Protein AF-A0A847XBE2-F1 (afdb_monomer_lite)

Secondary structure (DSSP, 8-state):
-TTTTT--HHHHHH---------HHHHHHHHHHHHTTT---HHHHHHHHHHTT----HHHHHHTTT---GGGG--

Sequence (75 aa):
MCKILNISRSHYYNYKEKIENKNPLTNKVINIFRDNKKTYGTRRIKAKLEEKGYTVSRRRIMAEEGLVSSYTKGV

Radius of gyration: 18.58 Å; chains: 1; bounding box: 35×23×55 Å

Structure (mmCIF, N/CA/C/O backbone):
data_AF-A0A847XBE2-F1
#
_entry.id   AF-A0A847XBE2-F1
#
loop_
_atom_site.group_PDB
_atom_site.id
_atom_site.type_symbol
_atom_sit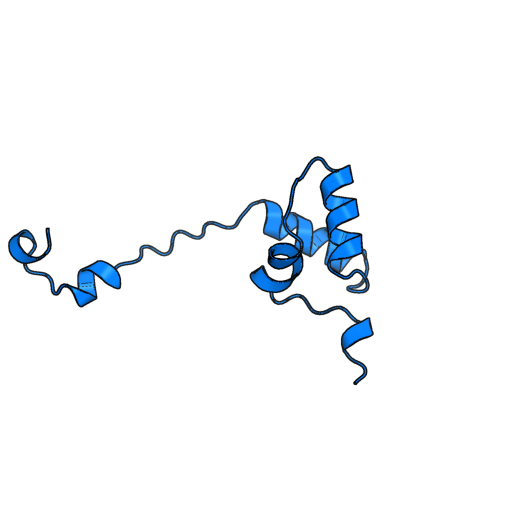e.label_atom_id
_atom_site.label_alt_id
_atom_site.label_comp_id
_atom_site.label_asym_id
_atom_site.label_entity_id
_atom_site.label_seq_id
_atom_site.pdbx_PDB_ins_code
_atom_site.Cartn_x
_atom_site.Cartn_y
_atom_site.Cartn_z
_atom_site.occupancy
_atom_site.B_iso_or_equiv
_atom_site.auth_seq_id
_atom_site.auth_comp_id
_atom_site.auth_asym_id
_atom_site.auth_atom_id
_atom_site.pdbx_PDB_model_num
ATOM 1 N N . MET A 1 1 ? 14.257 6.337 -34.865 1.00 73.75 1 MET A N 1
ATOM 2 C CA . MET A 1 1 ? 13.932 7.221 -33.725 1.00 73.75 1 MET A CA 1
ATOM 3 C C . MET A 1 1 ? 15.109 8.136 -33.370 1.00 73.75 1 MET A C 1
ATOM 5 O O . MET A 1 1 ? 15.172 9.213 -33.936 1.00 73.75 1 MET A O 1
ATOM 9 N N . CYS A 1 2 ? 16.097 7.718 -32.562 1.00 85.12 2 CYS A N 1
ATOM 10 C CA . CYS A 1 2 ? 17.131 8.627 -32.025 1.00 85.12 2 CYS A CA 1
ATOM 11 C C . CYS A 1 2 ? 18.041 9.292 -33.077 1.00 85.12 2 CYS A C 1
ATOM 13 O O . CYS A 1 2 ? 18.316 10.477 -32.962 1.00 85.12 2 CYS A O 1
ATOM 15 N N . LYS A 1 3 ? 18.457 8.564 -34.129 1.00 84.88 3 LYS A N 1
ATOM 16 C CA . LYS A 1 3 ? 19.259 9.125 -35.241 1.00 84.88 3 LYS A CA 1
ATOM 17 C C . LYS A 1 3 ? 18.491 10.143 -36.092 1.00 84.88 3 LYS A C 1
ATOM 19 O O . LYS A 1 3 ? 19.082 11.077 -36.600 1.00 84.88 3 LYS A O 1
ATOM 24 N N . ILE A 1 4 ? 17.183 9.938 -36.241 1.00 91.56 4 ILE A N 1
ATOM 25 C CA . ILE A 1 4 ? 16.304 10.804 -37.042 1.00 91.56 4 ILE A CA 1
ATOM 26 C C . ILE A 1 4 ? 15.995 12.090 -36.262 1.00 91.56 4 ILE A C 1
ATOM 28 O O . ILE A 1 4 ? 15.967 13.167 -36.834 1.00 91.56 4 ILE A O 1
ATOM 32 N N . LEU A 1 5 ? 15.814 11.966 -34.944 1.00 86.25 5 LEU A N 1
ATOM 33 C CA . LEU A 1 5 ? 15.515 13.069 -34.025 1.00 86.25 5 LEU A CA 1
ATOM 34 C C . LEU A 1 5 ? 16.773 13.777 -33.483 1.00 86.25 5 LEU A C 1
ATOM 36 O O . LEU A 1 5 ? 16.652 14.666 -32.651 1.00 86.25 5 LEU A O 1
ATOM 40 N N . ASN A 1 6 ? 17.968 13.359 -33.912 1.00 88.56 6 ASN A N 1
ATOM 41 C CA . ASN A 1 6 ? 19.270 13.861 -33.459 1.00 88.56 6 ASN A CA 1
ATOM 42 C C . ASN A 1 6 ? 19.446 13.927 -31.923 1.00 88.56 6 ASN A C 1
ATOM 44 O O . ASN A 1 6 ? 20.038 14.860 -31.386 1.00 88.56 6 ASN A O 1
ATOM 48 N N . ILE A 1 7 ? 18.934 12.922 -31.205 1.00 89.31 7 ILE A N 1
ATOM 49 C CA . ILE A 1 7 ? 19.071 12.798 -29.746 1.00 89.31 7 ILE A CA 1
ATOM 50 C C . ILE A 1 7 ? 19.949 11.607 -29.373 1.00 89.31 7 ILE A C 1
ATOM 52 O O . ILE A 1 7 ? 19.983 10.581 -30.062 1.00 89.31 7 ILE A O 1
ATOM 56 N N . SER A 1 8 ? 20.629 11.704 -28.229 1.00 90.06 8 SER A N 1
ATOM 57 C CA . SER A 1 8 ? 21.394 10.579 -27.699 1.00 90.06 8 SER A CA 1
ATOM 58 C C . SER A 1 8 ? 20.465 9.445 -27.248 1.00 90.06 8 SER A C 1
ATOM 60 O O . SER A 1 8 ? 19.328 9.649 -26.810 1.00 90.06 8 SER A O 1
ATOM 62 N N . ARG A 1 9 ? 20.957 8.204 -27.339 1.00 84.69 9 ARG A N 1
ATOM 63 C CA . ARG A 1 9 ? 20.202 7.019 -26.902 1.00 84.69 9 ARG A CA 1
ATOM 64 C C . ARG A 1 9 ? 19.893 7.074 -25.404 1.00 84.69 9 ARG A C 1
ATOM 66 O O . ARG A 1 9 ? 18.806 6.678 -24.998 1.00 84.69 9 ARG A O 1
ATOM 73 N N . SER A 1 10 ? 20.816 7.605 -24.602 1.00 87.31 10 SER A N 1
ATOM 74 C CA . SER A 1 10 ? 20.597 7.834 -23.173 1.00 87.31 10 SER A CA 1
ATOM 75 C C . SER A 1 10 ? 19.494 8.858 -22.935 1.00 87.31 10 SER A C 1
ATOM 77 O O . SER A 1 10 ? 18.655 8.625 -22.074 1.00 87.31 10 SER A O 1
ATOM 79 N N . HIS A 1 11 ? 19.434 9.944 -23.709 1.00 86.50 11 HIS A N 1
ATOM 80 C CA . HIS A 1 11 ? 18.358 10.924 -23.592 1.00 86.50 11 HIS A CA 1
ATOM 81 C C . HIS A 1 11 ? 16.994 10.295 -23.892 1.00 86.50 11 HIS A C 1
ATOM 83 O O . HIS A 1 11 ? 16.071 10.483 -23.117 1.00 86.50 11 HIS A O 1
ATOM 89 N N . TYR A 1 12 ? 16.887 9.456 -24.926 1.00 84.94 12 TYR A N 1
ATOM 90 C CA . TYR A 1 12 ? 15.643 8.744 -25.244 1.00 84.94 12 TYR A CA 1
ATOM 91 C C . TYR A 1 12 ? 15.140 7.839 -24.104 1.00 84.94 12 TYR A C 1
ATOM 93 O O . TYR A 1 12 ? 13.957 7.858 -23.791 1.00 84.94 12 TYR A O 1
ATOM 101 N N . TYR A 1 13 ? 16.018 7.065 -23.454 1.00 83.62 13 TYR A N 1
ATOM 102 C CA . TYR A 1 13 ? 15.602 6.206 -22.332 1.00 83.62 13 TYR A CA 1
ATOM 103 C C . TYR A 1 13 ? 15.405 6.966 -21.013 1.00 83.62 13 TYR A C 1
ATOM 105 O O . TYR A 1 13 ? 14.630 6.526 -20.165 1.00 83.62 13 TYR A O 1
ATOM 113 N N . ASN A 1 14 ? 16.099 8.092 -20.830 1.00 80.81 14 ASN A N 1
ATOM 114 C CA . ASN A 1 14 ? 15.911 8.977 -19.679 1.00 80.81 14 ASN A CA 1
ATOM 115 C C . ASN A 1 14 ? 14.725 9.928 -19.851 1.00 80.81 14 ASN A C 1
ATOM 117 O O . ASN A 1 14 ? 14.259 10.496 -18.864 1.00 80.81 14 ASN A O 1
ATOM 121 N N . TYR A 1 15 ? 14.222 10.086 -21.075 1.00 80.19 15 TYR A N 1
ATOM 122 C CA . TYR A 1 15 ? 12.994 10.801 -21.369 1.00 80.19 15 TYR A CA 1
ATOM 123 C C . TYR A 1 15 ? 11.813 9.978 -20.849 1.00 80.19 15 TYR A C 1
ATOM 125 O O . TYR A 1 15 ? 11.164 9.213 -21.556 1.00 80.19 15 TYR A O 1
ATOM 133 N N . LYS A 1 16 ? 11.576 10.093 -19.545 1.00 67.31 16 LYS A N 1
ATOM 134 C CA . LYS A 1 16 ? 10.322 9.719 -18.915 1.00 67.31 16 LYS A CA 1
ATOM 135 C C . LYS A 1 16 ? 9.544 11.001 -18.707 1.00 67.31 16 LYS A C 1
ATOM 137 O O . LYS A 1 16 ? 9.897 11.798 -17.839 1.00 67.31 16 LYS A O 1
ATOM 142 N N . GLU A 1 17 ? 8.447 11.167 -19.432 1.00 65.50 17 GLU A N 1
ATOM 143 C CA . GLU A 1 17 ? 7.355 11.944 -18.865 1.00 65.50 17 GLU A CA 1
ATOM 144 C C . GLU A 1 17 ? 7.011 11.293 -17.520 1.00 65.50 17 GLU A C 1
ATOM 146 O O . GLU A 1 17 ? 6.828 10.072 -17.435 1.00 65.50 17 GLU A O 1
ATOM 151 N N . LYS A 1 18 ? 7.016 12.075 -16.434 1.00 59.38 18 LYS A N 1
ATOM 152 C CA . LYS A 1 18 ? 6.538 11.602 -15.133 1.00 59.38 18 LYS A CA 1
ATOM 153 C C . LYS A 1 18 ? 5.035 11.389 -15.256 1.00 59.38 18 LYS A C 1
ATOM 155 O O . LYS A 1 18 ? 4.246 12.239 -14.865 1.00 59.38 18 LYS A O 1
ATOM 160 N N . ILE A 1 19 ? 4.634 10.249 -15.803 1.00 60.34 19 ILE A N 1
ATOM 161 C CA . ILE A 1 19 ? 3.263 9.793 -15.679 1.00 60.34 19 ILE A CA 1
ATOM 162 C C . ILE A 1 19 ? 3.125 9.413 -14.208 1.00 60.34 19 ILE A C 1
ATOM 164 O O . ILE A 1 19 ? 3.584 8.349 -13.782 1.00 60.34 19 ILE A O 1
ATOM 168 N N . GLU A 1 20 ? 2.554 10.317 -13.412 1.00 59.09 20 GLU A N 1
ATOM 169 C CA . GLU A 1 20 ? 2.061 9.999 -12.078 1.00 59.09 2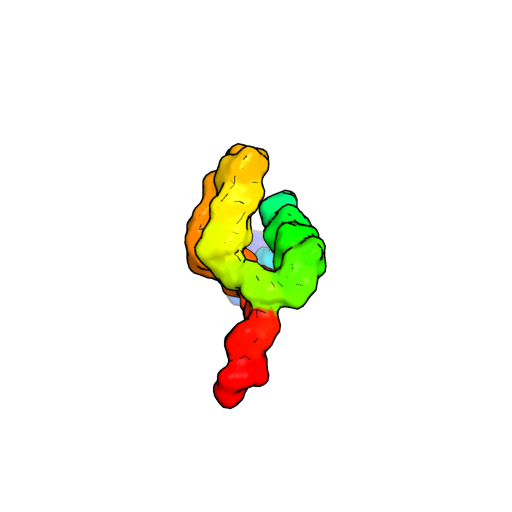0 GLU A CA 1
ATOM 170 C C . GLU A 1 20 ? 0.903 9.011 -12.237 1.00 59.09 20 GLU A C 1
ATOM 172 O O . GLU A 1 20 ? -0.269 9.358 -12.117 1.00 59.09 20 GLU A O 1
ATOM 177 N N . ASN A 1 21 ? 1.227 7.748 -12.512 1.00 57.12 21 ASN A N 1
ATOM 178 C CA . ASN A 1 21 ? 0.303 6.636 -12.371 1.00 57.12 21 ASN A CA 1
ATOM 179 C C . ASN A 1 21 ? 0.081 6.420 -10.871 1.00 57.12 21 ASN A C 1
ATOM 181 O O . ASN A 1 21 ? 0.521 5.422 -10.301 1.00 57.12 21 ASN A O 1
ATOM 185 N N . LYS A 1 22 ? -0.560 7.392 -10.208 1.00 59.06 22 LYS A N 1
ATOM 186 C CA . LYS A 1 22 ? -1.100 7.224 -8.863 1.00 59.06 22 LYS A CA 1
ATOM 187 C C . LYS A 1 22 ? -2.145 6.135 -8.976 1.00 59.06 22 LYS A C 1
ATOM 189 O O . LYS A 1 22 ? -3.274 6.370 -9.401 1.00 59.06 22 LYS A O 1
ATOM 194 N N . ASN A 1 23 ? -1.728 4.918 -8.653 1.00 70.75 23 ASN A N 1
ATOM 195 C CA . ASN A 1 23 ? -2.607 3.774 -8.648 1.00 70.75 23 ASN A CA 1
ATOM 196 C C . ASN A 1 23 ? -3.767 4.118 -7.697 1.00 70.75 23 ASN A C 1
ATOM 198 O O . ASN A 1 23 ? -3.513 4.418 -6.529 1.00 70.75 23 ASN A O 1
ATOM 202 N N . PRO A 1 24 ? -5.037 4.107 -8.133 1.00 72.31 24 PRO A N 1
ATOM 203 C CA . PRO A 1 24 ? -6.169 4.455 -7.264 1.00 72.31 24 PRO A CA 1
ATOM 204 C C . PRO A 1 24 ? -6.244 3.574 -6.003 1.00 72.31 24 PRO A C 1
ATOM 206 O O . PRO A 1 24 ? -6.903 3.912 -5.017 1.00 72.31 24 PRO A O 1
ATOM 209 N N . LEU A 1 25 ? -5.551 2.437 -6.027 1.00 81.19 25 LEU A N 1
ATOM 210 C CA . LEU A 1 25 ? -5.361 1.533 -4.910 1.00 81.19 25 LEU A CA 1
ATOM 211 C C . LEU A 1 25 ? -4.448 2.092 -3.800 1.00 81.19 25 LEU A C 1
ATOM 213 O O . LEU A 1 25 ? -4.719 1.841 -2.626 1.00 81.19 25 LEU A O 1
ATOM 217 N N . THR A 1 26 ? -3.425 2.880 -4.146 1.00 83.38 26 THR A N 1
ATOM 218 C CA . THR A 1 26 ? -2.477 3.507 -3.206 1.00 83.38 26 THR A CA 1
ATOM 219 C C . THR A 1 26 ? -3.216 4.294 -2.128 1.00 83.38 26 THR A C 1
ATOM 221 O O . THR A 1 26 ? -3.037 4.065 -0.932 1.00 83.38 26 THR A O 1
ATOM 224 N N . ASN A 1 27 ? -4.137 5.168 -2.540 1.00 86.56 27 ASN A N 1
ATOM 225 C CA . ASN A 1 27 ? -4.890 6.002 -1.606 1.00 86.56 27 ASN A CA 1
ATOM 226 C C . ASN A 1 27 ? -5.749 5.156 -0.653 1.00 86.56 27 ASN A C 1
ATOM 228 O O . ASN A 1 27 ? -5.853 5.459 0.533 1.00 86.56 27 ASN A O 1
ATOM 232 N N . LYS A 1 28 ? -6.323 4.049 -1.142 1.00 89.19 28 LYS A N 1
ATOM 233 C CA . LYS A 1 28 ? -7.136 3.136 -0.321 1.00 89.19 28 LYS A CA 1
ATOM 234 C C . LYS A 1 28 ? -6.294 2.414 0.723 1.00 89.19 28 LYS A C 1
ATOM 236 O O . LYS A 1 28 ? -6.729 2.297 1.867 1.00 89.19 28 LYS A O 1
ATOM 241 N N . VAL A 1 29 ? -5.105 1.955 0.337 1.00 89.44 29 VAL A N 1
ATOM 242 C CA . VAL A 1 29 ? -4.136 1.332 1.246 1.00 89.44 29 VAL A CA 1
ATOM 243 C C . VAL A 1 29 ? -3.752 2.309 2.359 1.00 89.44 29 VAL A C 1
ATOM 245 O O . VAL A 1 29 ? -3.840 1.952 3.534 1.00 89.44 29 VAL A O 1
ATOM 248 N N . ILE A 1 30 ? -3.384 3.544 2.000 1.00 88.44 30 ILE A N 1
ATOM 249 C CA . ILE A 1 30 ? -2.985 4.587 2.955 1.00 88.44 30 ILE A CA 1
ATOM 250 C C . ILE A 1 30 ? -4.127 4.905 3.924 1.00 88.44 30 ILE A C 1
ATOM 252 O O . ILE A 1 30 ? -3.886 4.999 5.128 1.00 88.44 30 ILE A O 1
ATOM 256 N N . ASN A 1 31 ? -5.359 5.022 3.425 1.00 91.12 31 ASN A N 1
ATOM 257 C CA . ASN A 1 31 ? -6.526 5.286 4.265 1.00 91.12 31 ASN A CA 1
ATOM 258 C C . ASN A 1 31 ? -6.754 4.149 5.266 1.00 91.12 31 ASN A C 1
ATOM 260 O O . ASN A 1 31 ? -6.716 4.396 6.464 1.00 91.12 31 ASN A O 1
ATOM 264 N N . ILE A 1 32 ? -6.833 2.891 4.810 1.00 91.44 32 ILE A N 1
ATOM 265 C CA . ILE A 1 32 ? -7.003 1.724 5.701 1.00 91.44 32 ILE A CA 1
ATOM 266 C C . ILE A 1 32 ? -5.892 1.664 6.760 1.00 91.44 32 ILE A C 1
ATOM 268 O O . ILE A 1 32 ? -6.139 1.339 7.923 1.00 91.44 32 ILE A O 1
ATOM 272 N N . PHE A 1 33 ? -4.657 1.968 6.363 1.00 91.88 33 PHE A N 1
ATOM 273 C CA . PHE A 1 33 ? -3.511 1.963 7.260 1.00 91.88 33 PHE A CA 1
ATOM 274 C C . PHE A 1 33 ? -3.587 3.072 8.321 1.00 91.88 33 PHE A C 1
ATOM 276 O O . PHE A 1 33 ? -3.296 2.823 9.494 1.00 91.88 33 PHE A O 1
ATOM 283 N N . ARG A 1 34 ? -4.002 4.286 7.936 1.00 90.50 34 ARG A N 1
ATOM 284 C CA . ARG A 1 34 ? -4.174 5.432 8.844 1.00 90.50 34 ARG A CA 1
ATOM 285 C C . ARG A 1 34 ? -5.378 5.268 9.766 1.00 90.50 34 ARG A C 1
ATOM 287 O O . ARG A 1 34 ? -5.221 5.477 10.967 1.00 90.50 34 ARG A O 1
ATOM 294 N N . ASP A 1 35 ? -6.511 4.813 9.238 1.00 92.69 35 ASP A N 1
ATOM 295 C CA . ASP A 1 35 ? -7.738 4.526 9.997 1.00 92.69 35 ASP A CA 1
ATOM 296 C C . ASP A 1 35 ? -7.458 3.541 11.132 1.00 92.69 35 ASP A C 1
ATOM 298 O O . ASP A 1 35 ? -7.983 3.642 12.239 1.00 92.69 35 ASP A O 1
ATOM 302 N N . ASN A 1 36 ? -6.552 2.600 10.878 1.00 89.69 36 ASN A N 1
ATOM 303 C CA . ASN A 1 36 ? -6.134 1.618 11.852 1.00 89.69 36 ASN A CA 1
ATOM 304 C C . ASN A 1 36 ? -4.910 2.047 12.696 1.00 89.69 36 ASN A C 1
ATOM 306 O O . ASN A 1 36 ? -4.205 1.217 13.270 1.00 89.69 36 ASN A O 1
ATOM 310 N N . LYS A 1 37 ? -4.623 3.348 12.801 1.00 90.31 37 LYS A N 1
ATOM 311 C CA . LYS A 1 37 ? -3.518 3.879 13.623 1.00 90.31 37 LYS A CA 1
ATOM 312 C C . LYS A 1 37 ? -2.162 3.236 13.296 1.00 90.31 37 LYS A C 1
ATOM 314 O O . LYS A 1 37 ? -1.325 3.053 14.175 1.00 90.31 37 LYS A O 1
ATOM 319 N N . LYS A 1 38 ? -1.936 2.883 12.024 1.00 89.69 38 LYS A N 1
ATOM 320 C CA . LYS A 1 38 ? -0.694 2.269 11.524 1.00 89.69 38 LYS A CA 1
ATOM 321 C C . LYS A 1 38 ? -0.386 0.892 12.131 1.00 89.69 38 LYS A C 1
ATOM 323 O O . LYS A 1 38 ? 0.763 0.456 12.091 1.00 89.69 38 LYS A O 1
ATOM 328 N N . THR A 1 39 ? -1.373 0.192 12.701 1.00 88.75 39 THR A N 1
ATOM 329 C CA . THR A 1 39 ? -1.122 -1.109 13.349 1.00 88.75 39 THR A CA 1
ATOM 330 C C . THR A 1 39 ? -1.186 -2.279 12.361 1.00 88.75 39 THR A C 1
ATOM 332 O O . THR A 1 39 ? -0.405 -3.226 12.464 1.00 88.75 39 THR A O 1
ATOM 335 N N . TYR A 1 40 ? -2.044 -2.209 11.338 1.00 92.56 40 TYR A N 1
ATOM 336 C CA . TYR A 1 40 ? -2.150 -3.259 10.323 1.00 92.56 40 TYR A CA 1
ATOM 337 C C . TYR A 1 40 ? -0.883 -3.397 9.475 1.00 92.56 40 TYR A C 1
ATOM 339 O O . TYR A 1 40 ? -0.387 -2.434 8.901 1.00 92.56 40 TYR A O 1
ATOM 347 N N . GLY A 1 41 ? -0.409 -4.636 9.345 1.00 88.19 41 GLY A N 1
ATOM 348 C CA . GLY A 1 41 ? 0.555 -5.035 8.320 1.00 88.19 41 GLY A CA 1
ATOM 349 C C . GLY A 1 41 ? -0.123 -5.550 7.045 1.00 88.19 41 GLY A C 1
ATOM 350 O O . GLY A 1 41 ? -1.353 -5.597 6.938 1.00 88.19 41 GLY A O 1
ATOM 351 N N . THR A 1 42 ? 0.690 -6.023 6.098 1.00 90.69 42 THR A N 1
ATOM 352 C CA . THR A 1 42 ? 0.264 -6.489 4.762 1.00 90.69 42 THR A CA 1
AT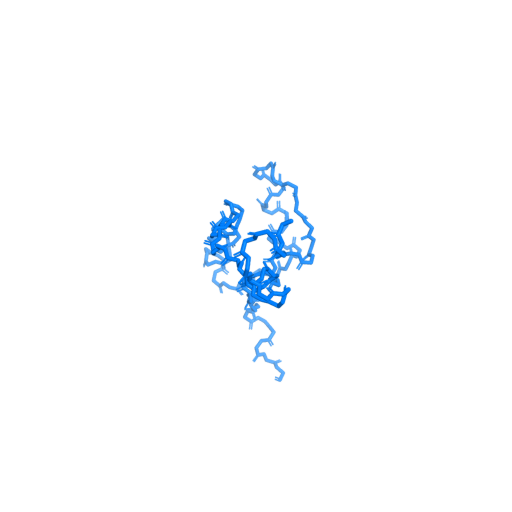OM 353 C C . THR A 1 42 ? -0.935 -7.442 4.783 1.00 90.69 42 THR A C 1
ATOM 355 O O . THR A 1 42 ? -1.860 -7.277 3.990 1.00 90.69 42 THR A O 1
ATOM 358 N N . ARG A 1 43 ? -0.961 -8.419 5.702 1.00 90.31 43 ARG A N 1
ATOM 359 C CA . ARG A 1 43 ? -2.035 -9.426 5.794 1.00 90.31 43 ARG A CA 1
ATOM 360 C C . ARG A 1 43 ? -3.407 -8.807 6.076 1.00 90.31 43 ARG A C 1
ATOM 362 O O . ARG A 1 43 ? -4.372 -9.153 5.404 1.00 90.31 43 ARG A O 1
ATOM 369 N N . ARG A 1 44 ? -3.496 -7.899 7.053 1.00 92.75 44 ARG A N 1
ATOM 370 C CA . ARG A 1 44 ? -4.775 -7.294 7.472 1.00 92.75 44 ARG A CA 1
ATOM 371 C C . ARG A 1 44 ? -5.267 -6.263 6.457 1.00 92.75 44 ARG A C 1
ATOM 373 O O . ARG A 1 44 ? -6.462 -6.199 6.192 1.00 92.75 44 ARG A O 1
ATOM 380 N N . ILE A 1 45 ? -4.349 -5.516 5.840 1.00 92.19 45 ILE A N 1
ATOM 381 C CA . ILE A 1 45 ? -4.689 -4.574 4.765 1.00 92.19 45 ILE A CA 1
ATOM 382 C C . ILE A 1 45 ? -5.215 -5.323 3.532 1.00 92.19 45 ILE A C 1
ATOM 384 O O . ILE A 1 45 ? -6.210 -4.900 2.955 1.00 92.19 45 ILE A O 1
ATOM 388 N N . LYS A 1 46 ? -4.608 -6.462 3.160 1.00 91.75 46 LYS A N 1
ATOM 389 C CA . LYS A 1 46 ? -5.087 -7.303 2.048 1.00 91.75 46 LYS A CA 1
ATOM 390 C C . LYS A 1 46 ? -6.521 -7.777 2.267 1.00 91.75 46 LYS A C 1
ATOM 392 O O . LYS A 1 46 ? -7.340 -7.590 1.382 1.00 91.75 46 LYS A O 1
ATOM 397 N N . ALA A 1 47 ? -6.831 -8.298 3.455 1.00 92.94 47 ALA A N 1
ATOM 398 C CA . ALA A 1 47 ? -8.183 -8.749 3.785 1.00 92.94 47 ALA A CA 1
ATOM 399 C C . ALA A 1 47 ? -9.220 -7.614 3.663 1.00 92.94 47 ALA A C 1
ATOM 401 O O . ALA A 1 47 ? -10.254 -7.788 3.032 1.00 92.94 47 ALA A O 1
ATOM 402 N N . LYS A 1 48 ? -8.906 -6.417 4.183 1.00 92.50 48 LYS A N 1
ATOM 403 C CA . LYS A 1 48 ? -9.750 -5.212 4.042 1.00 92.50 4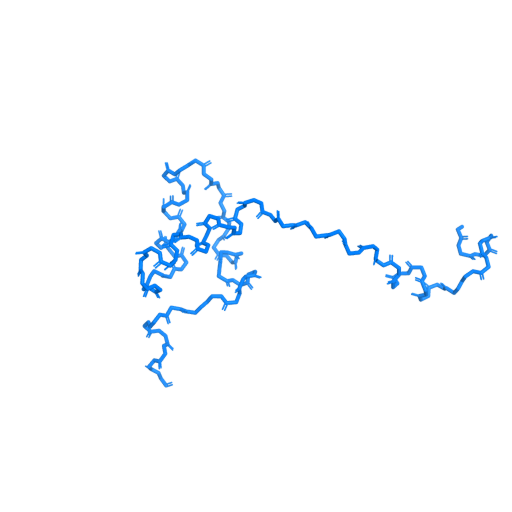8 LYS A CA 1
ATOM 404 C C . LYS A 1 48 ? -9.923 -4.754 2.589 1.00 92.50 48 LYS A C 1
ATOM 406 O O . LYS A 1 48 ? -10.924 -4.126 2.260 1.00 92.50 48 LYS A O 1
ATOM 411 N N . LEU A 1 49 ? -8.924 -4.979 1.738 1.00 91.00 49 LEU A N 1
ATOM 412 C CA . LEU A 1 49 ? -8.997 -4.646 0.315 1.00 91.00 49 LEU A CA 1
ATOM 413 C C . LEU A 1 49 ? -9.829 -5.671 -0.455 1.00 91.00 49 LEU A C 1
ATOM 415 O O . LEU A 1 49 ? -10.636 -5.265 -1.283 1.00 91.00 49 LEU A O 1
ATOM 419 N N . GLU A 1 50 ? -9.696 -6.955 -0.132 1.00 91.75 50 GLU A N 1
ATOM 420 C CA . GLU A 1 50 ? -10.504 -8.035 -0.706 1.00 91.75 50 GLU A CA 1
ATOM 421 C C . GLU A 1 50 ? -11.982 -7.903 -0.321 1.00 91.75 50 GLU A C 1
ATOM 423 O O . GLU A 1 50 ? -12.839 -8.033 -1.187 1.00 91.75 50 GLU A O 1
ATOM 428 N N . GLU A 1 51 ? -12.282 -7.527 0.928 1.00 92.19 51 GLU A N 1
ATOM 429 C CA . GLU A 1 51 ? -13.640 -7.188 1.391 1.00 92.19 51 GLU A CA 1
ATOM 430 C C . GLU A 1 51 ? -14.270 -6.061 0.554 1.00 92.19 51 GLU A C 1
ATOM 432 O O . GLU A 1 51 ? -15.466 -6.061 0.282 1.00 92.19 51 GLU A O 1
ATOM 437 N N . LYS A 1 52 ? -13.450 -5.113 0.089 1.00 88.69 52 LYS A N 1
ATOM 438 C CA . LYS A 1 52 ? -13.870 -4.012 -0.788 1.00 88.69 52 LYS A CA 1
ATOM 439 C C . LYS A 1 52 ? -13.817 -4.367 -2.285 1.00 88.69 52 LYS A C 1
ATOM 441 O O . LYS A 1 52 ? -14.001 -3.474 -3.111 1.00 88.69 52 LYS A O 1
ATOM 446 N N . GLY A 1 53 ? -13.534 -5.624 -2.637 1.00 90.38 53 GLY A N 1
ATOM 447 C CA . GLY A 1 53 ? -13.485 -6.124 -4.015 1.00 90.38 53 GLY A CA 1
ATOM 448 C C . GLY A 1 53 ? -12.167 -5.887 -4.764 1.00 90.38 53 GLY A C 1
ATOM 449 O O . GLY A 1 53 ? -12.128 -6.032 -5.982 1.00 90.38 53 GLY A O 1
ATOM 450 N N . TYR A 1 54 ? -11.080 -5.516 -4.080 1.00 88.56 54 TYR A N 1
ATOM 451 C CA . TYR A 1 54 ? -9.776 -5.276 -4.710 1.00 88.56 54 TYR A CA 1
ATOM 452 C C . TYR A 1 54 ? -8.836 -6.469 -4.551 1.00 88.56 54 TYR A C 1
ATOM 454 O O . TYR A 1 54 ? -8.482 -6.863 -3.439 1.00 88.56 54 TYR A O 1
ATOM 462 N N . THR A 1 55 ? -8.332 -6.982 -5.672 1.00 84.88 55 THR A N 1
ATOM 463 C CA . THR A 1 55 ? -7.304 -8.028 -5.684 1.00 84.88 55 THR A CA 1
ATOM 464 C C . THR A 1 55 ? -5.914 -7.409 -5.749 1.00 84.88 55 THR A C 1
ATOM 466 O O . THR A 1 55 ? -5.561 -6.724 -6.708 1.00 84.88 55 THR A O 1
ATOM 469 N N . VAL A 1 56 ? -5.102 -7.646 -4.715 1.00 84.50 56 VAL A N 1
ATOM 470 C CA . VAL A 1 56 ? -3.785 -7.012 -4.572 1.00 84.50 56 VAL A CA 1
ATOM 471 C C . VAL A 1 56 ? -2.727 -8.001 -4.093 1.00 84.50 56 VAL A C 1
ATOM 473 O O . VAL A 1 56 ? -2.978 -8.866 -3.248 1.00 84.50 56 VAL A O 1
ATOM 476 N N . SER A 1 57 ? -1.504 -7.877 -4.612 1.00 85.69 57 SER A N 1
ATOM 477 C CA . SER A 1 57 ? -0.393 -8.724 -4.164 1.00 85.69 57 SER A CA 1
ATOM 478 C C . SER A 1 57 ? 0.147 -8.255 -2.810 1.00 85.69 57 SER A C 1
ATOM 480 O O . SER A 1 57 ? 0.296 -7.057 -2.572 1.00 85.69 57 SER A O 1
ATOM 482 N N . ARG A 1 58 ? 0.533 -9.198 -1.941 1.00 82.50 58 ARG A N 1
ATOM 483 C CA . ARG A 1 58 ? 1.108 -8.885 -0.617 1.00 82.50 58 ARG A CA 1
ATOM 484 C C . ARG A 1 58 ? 2.358 -8.002 -0.692 1.00 82.50 58 ARG A C 1
ATOM 486 O O . ARG A 1 58 ? 2.555 -7.186 0.200 1.00 82.50 58 ARG A O 1
ATOM 493 N N . ARG A 1 59 ? 3.183 -8.164 -1.737 1.00 82.56 59 ARG A N 1
ATOM 494 C CA . ARG A 1 59 ? 4.430 -7.399 -1.919 1.00 82.56 59 ARG A CA 1
ATOM 495 C C . ARG A 1 59 ? 4.163 -5.912 -2.153 1.00 82.56 59 ARG A C 1
ATOM 497 O O . ARG A 1 59 ? 4.885 -5.089 -1.613 1.00 82.56 59 ARG A O 1
ATOM 504 N N . ARG A 1 60 ? 3.120 -5.572 -2.915 1.00 81.88 60 ARG A N 1
ATOM 505 C CA . ARG A 1 60 ? 2.858 -4.188 -3.343 1.00 81.88 60 ARG A CA 1
ATOM 506 C C . ARG A 1 60 ? 2.272 -3.308 -2.235 1.00 81.88 60 ARG A C 1
ATOM 508 O O . ARG A 1 60 ? 2.651 -2.153 -2.130 1.00 81.88 60 ARG A O 1
ATOM 515 N N . ILE A 1 61 ? 1.439 -3.874 -1.355 1.00 86.44 61 ILE A N 1
ATOM 516 C CA . ILE A 1 61 ? 0.650 -3.121 -0.358 1.00 86.44 61 ILE A CA 1
ATOM 517 C C . ILE A 1 61 ? 1.496 -2.169 0.503 1.00 86.44 61 ILE A C 1
ATOM 519 O O . ILE A 1 61 ? 1.123 -1.018 0.663 1.00 86.44 61 ILE A O 1
ATOM 523 N N . MET A 1 62 ? 2.602 -2.633 1.093 1.00 86.12 62 MET A N 1
ATOM 524 C CA . MET A 1 62 ? 3.438 -1.778 1.956 1.00 86.12 62 MET A CA 1
ATOM 525 C C . MET A 1 62 ? 4.668 -1.222 1.231 1.00 86.12 62 MET A C 1
ATOM 527 O O . MET A 1 62 ? 5.108 -0.129 1.571 1.00 86.12 62 MET A O 1
ATOM 531 N N . ALA A 1 63 ? 5.207 -1.942 0.238 1.00 84.50 63 ALA A N 1
ATOM 532 C CA . ALA A 1 63 ? 6.457 -1.5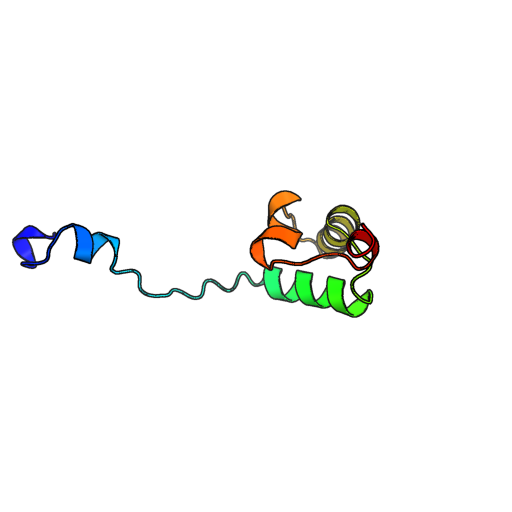67 -0.421 1.00 84.50 63 ALA A CA 1
ATOM 533 C C . ALA A 1 63 ? 6.310 -0.376 -1.375 1.00 84.50 63 ALA A C 1
ATOM 535 O O . ALA A 1 63 ? 7.222 0.439 -1.442 1.00 84.50 63 ALA A O 1
ATOM 536 N N . GLU A 1 64 ? 5.185 -0.257 -2.089 1.00 81.44 64 GLU A N 1
ATOM 537 C CA . GLU A 1 64 ? 4.989 0.853 -3.038 1.00 81.44 64 GLU A CA 1
ATOM 538 C C . GLU A 1 64 ? 4.932 2.213 -2.335 1.00 81.44 64 GLU A C 1
ATOM 540 O O . GLU A 1 64 ? 5.423 3.199 -2.870 1.00 81.44 64 GLU A O 1
ATOM 545 N N . GLU A 1 65 ? 4.412 2.245 -1.106 1.00 79.94 65 GLU A N 1
ATOM 546 C CA . GLU A 1 65 ? 4.174 3.476 -0.342 1.00 79.94 65 GLU A CA 1
ATOM 547 C C . GLU A 1 65 ? 5.096 3.621 0.883 1.00 79.94 65 GLU A C 1
ATOM 549 O O . GLU A 1 65 ? 4.881 4.493 1.725 1.00 79.94 65 GLU A O 1
ATOM 554 N N . GLY A 1 66 ? 6.096 2.743 1.034 1.00 83.88 66 GLY A N 1
ATOM 555 C CA . GLY A 1 66 ? 7.046 2.781 2.154 1.00 83.88 66 GLY A CA 1
ATOM 556 C C . GLY A 1 66 ? 6.394 2.678 3.540 1.00 83.88 66 GLY A C 1
ATOM 557 O O . GLY A 1 66 ? 6.884 3.257 4.511 1.00 83.88 66 GLY A O 1
ATOM 558 N N . LEU A 1 67 ? 5.259 1.984 3.652 1.00 87.00 67 LEU A N 1
ATOM 559 C CA . LEU A 1 67 ? 4.512 1.888 4.905 1.00 87.00 67 LEU A CA 1
ATOM 560 C C . LEU A 1 67 ? 5.200 0.918 5.866 1.00 87.00 67 LEU A C 1
ATOM 562 O O . LEU A 1 67 ? 5.570 -0.191 5.488 1.00 87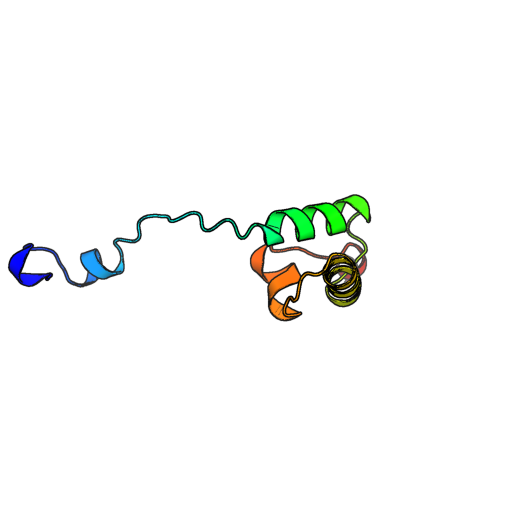.00 67 LEU A O 1
ATOM 566 N N . VAL A 1 68 ? 5.299 1.309 7.138 1.00 86.69 68 VAL A N 1
ATOM 567 C CA . VAL A 1 68 ? 5.902 0.508 8.214 1.00 86.69 68 VAL A CA 1
ATOM 568 C C . VAL A 1 68 ? 4.944 0.466 9.397 1.00 86.69 68 VAL A C 1
ATOM 570 O O . VAL A 1 68 ? 4.534 1.515 9.900 1.00 86.69 68 VAL A O 1
ATOM 573 N N . SER A 1 69 ? 4.578 -0.742 9.835 1.00 86.06 69 SER A N 1
ATOM 574 C CA . SER A 1 69 ? 3.649 -0.935 10.954 1.00 86.06 69 SER A CA 1
ATOM 575 C C . SER A 1 69 ? 4.232 -0.381 12.257 1.00 86.06 69 SER A C 1
ATOM 577 O O . SER A 1 69 ? 5.441 -0.389 12.482 1.00 86.06 69 SER A O 1
ATOM 579 N N . SER A 1 70 ? 3.367 0.076 13.159 1.00 85.06 70 SER A N 1
ATOM 580 C CA . SER A 1 70 ? 3.782 0.513 14.493 1.00 85.06 70 SER A CA 1
ATOM 581 C C . SER A 1 70 ? 4.466 -0.602 15.293 1.00 85.06 70 SER A C 1
ATOM 583 O O . SER A 1 70 ? 5.348 -0.306 16.090 1.00 85.06 70 SER A O 1
ATOM 585 N N . TYR A 1 71 ? 4.106 -1.869 15.063 1.00 82.12 71 TYR A N 1
ATOM 586 C CA . TYR A 1 71 ? 4.694 -3.015 15.771 1.00 82.12 71 TYR A CA 1
ATOM 587 C C . TYR A 1 71 ? 6.122 -3.341 15.330 1.00 82.12 71 TYR A C 1
ATOM 589 O O . TYR A 1 71 ? 6.855 -3.985 16.066 1.00 82.12 71 TYR A O 1
ATOM 597 N N . THR A 1 72 ? 6.534 -2.892 14.143 1.00 78.50 72 THR A N 1
ATOM 598 C CA . THR A 1 72 ? 7.896 -3.108 13.632 1.00 78.50 72 THR A CA 1
ATOM 599 C C . THR A 1 72 ? 8.879 -2.024 14.076 1.00 78.50 72 THR A C 1
ATOM 601 O O . THR A 1 72 ? 10.050 -2.110 13.740 1.00 78.50 72 THR A O 1
ATOM 604 N N . LYS A 1 73 ? 8.429 -0.999 14.814 1.00 68.00 73 LYS A N 1
ATOM 605 C CA . LYS A 1 73 ? 9.287 0.091 15.316 1.00 68.00 73 LYS A CA 1
ATOM 606 C C . LYS A 1 73 ? 10.016 -0.234 16.628 1.00 68.00 73 LYS A C 1
ATOM 608 O O . LYS A 1 73 ? 10.694 0.637 17.155 1.00 68.00 73 LYS A O 1
ATOM 613 N N . GLY A 1 74 ? 9.833 -1.439 17.164 1.00 63.66 74 GLY A N 1
ATOM 614 C CA . GLY A 1 74 ? 10.475 -1.905 18.391 1.00 63.66 74 GLY A CA 1
ATOM 615 C C . GLY A 1 74 ? 11.385 -3.095 18.121 1.00 63.66 74 GLY A C 1
ATOM 616 O O . GLY A 1 74 ? 11.037 -4.208 18.502 1.00 63.66 74 GLY A O 1
ATOM 617 N N . VAL A 1 75 ? 12.496 -2.847 17.426 1.00 51.53 75 VAL A N 1
ATOM 618 C CA . VAL A 1 75 ? 13.742 -3.632 17.451 1.00 51.53 75 VAL A CA 1
ATOM 619 C C . VAL A 1 75 ? 14.883 -2.631 17.360 1.00 51.53 75 VAL A C 1
ATOM 621 O O . VAL A 1 75 ? 14.766 -1.725 16.502 1.00 51.53 75 VAL A O 1
#

Foldseek 3Di:
DCVVVVHDPVCVVVPDPPPPPVPPVLVLLVCVCVVVVQADALVVSQVVCVVVVDDDDSCCSCVVPVRDGPVNVPD

pLDDT: mean 83.23, std 9.96, range [51.53, 92.94]